Protein AF-A0A959EL19-F1 (afdb_monomer_lite)

pLDDT: mean 90.04, std 15.04, range [44.16, 98.69]

Structure (mmCIF, N/CA/C/O backbone):
data_AF-A0A959EL19-F1
#
_entry.id   AF-A0A959EL19-F1
#
loop_
_atom_site.group_PDB
_atom_site.id
_atom_site.type_symbol
_atom_site.label_atom_id
_atom_site.label_alt_id
_atom_site.label_comp_id
_atom_site.label_asym_id
_atom_site.label_entity_id
_atom_site.label_seq_id
_atom_site.pdbx_PDB_ins_code
_atom_site.Cartn_x
_atom_site.Cartn_y
_atom_site.Cartn_z
_atom_site.occupancy
_atom_site.B_iso_or_equiv
_atom_site.auth_seq_id
_atom_site.auth_comp_id
_atom_site.auth_asym_id
_atom_site.auth_atom_id
_atom_site.pdbx_PDB_model_num
ATOM 1 N N . MET A 1 1 ? 2.057 34.122 -24.592 1.00 44.25 1 MET A N 1
ATOM 2 C CA . MET A 1 1 ? 1.679 33.431 -23.342 1.00 44.25 1 MET A CA 1
ATOM 3 C C . MET A 1 1 ? 0.688 32.362 -23.755 1.00 44.25 1 MET A C 1
ATOM 5 O O . MET A 1 1 ? -0.297 32.759 -24.365 1.00 44.25 1 MET A O 1
ATOM 9 N N . PRO A 1 2 ? 0.963 31.057 -23.598 1.00 44.16 2 PRO A N 1
ATOM 10 C CA . PRO A 1 2 ? -0.005 30.055 -24.021 1.00 44.16 2 PRO A CA 1
ATOM 11 C C . PRO A 1 2 ? -1.238 30.147 -23.115 1.00 44.16 2 PRO A C 1
ATOM 13 O O . PRO A 1 2 ? -1.113 30.367 -21.908 1.00 44.16 2 PRO A O 1
ATOM 16 N N . GLU A 1 3 ? -2.413 30.073 -23.733 1.00 50.72 3 GLU A N 1
ATOM 17 C CA . GLU A 1 3 ? -3.714 30.144 -23.075 1.00 50.72 3 GLU A CA 1
ATOM 18 C C . GLU A 1 3 ? -3.834 29.043 -22.015 1.00 50.72 3 GLU A C 1
ATOM 20 O O . GLU A 1 3 ? -3.438 27.896 -22.237 1.00 50.72 3 GLU A O 1
ATOM 25 N N . LYS A 1 4 ? -4.367 29.401 -20.841 1.00 54.84 4 LYS A N 1
ATOM 26 C CA . LYS A 1 4 ? -4.749 28.425 -19.821 1.00 54.84 4 LYS A CA 1
ATOM 27 C C . LYS A 1 4 ? -5.830 27.535 -20.422 1.00 54.84 4 LYS A C 1
ATOM 29 O O . LYS A 1 4 ? -6.923 28.003 -20.724 1.00 54.84 4 LYS A O 1
ATOM 34 N N . PHE A 1 5 ? -5.514 26.260 -20.592 1.00 62.44 5 PHE A N 1
ATOM 35 C CA . PHE A 1 5 ? -6.502 25.245 -20.907 1.00 62.44 5 PHE A CA 1
ATOM 36 C C . PHE A 1 5 ? -7.375 25.031 -19.662 1.00 62.44 5 PHE A C 1
ATOM 38 O O . PHE A 1 5 ? -7.005 24.287 -18.756 1.00 62.44 5 PHE A O 1
ATOM 45 N N . GLU A 1 6 ? -8.488 25.758 -19.572 1.00 54.78 6 GLU A N 1
ATOM 46 C CA . GLU A 1 6 ? -9.488 25.571 -18.520 1.00 54.78 6 GLU A CA 1
ATOM 47 C C . GLU A 1 6 ? -10.431 24.432 -18.925 1.00 54.78 6 GLU A C 1
ATOM 49 O O . GLU A 1 6 ? -11.175 24.517 -19.903 1.00 54.78 6 GLU A O 1
ATOM 54 N N . LEU A 1 7 ? -10.353 23.325 -18.184 1.00 58.62 7 LEU A N 1
ATOM 55 C CA . LEU A 1 7 ? -11.256 22.189 -18.336 1.00 58.62 7 LEU A CA 1
ATOM 56 C C . LEU A 1 7 ? -12.660 22.564 -17.823 1.00 58.62 7 LEU A C 1
ATOM 58 O O . LEU A 1 7 ? -12.768 23.237 -16.798 1.00 58.62 7 LEU A O 1
ATOM 62 N N . PRO A 1 8 ? -13.745 22.116 -18.483 1.00 58.34 8 PRO A N 1
ATOM 63 C CA . PRO A 1 8 ? -15.106 22.399 -18.035 1.00 58.34 8 PRO A CA 1
ATOM 64 C C . PRO A 1 8 ? -15.380 21.793 -16.650 1.00 58.34 8 PRO A C 1
ATOM 66 O O . PRO A 1 8 ? -14.950 20.680 -16.360 1.00 58.34 8 PRO A O 1
ATOM 69 N N . GLU A 1 9 ? -16.164 22.487 -15.819 1.00 59.38 9 GLU A N 1
ATOM 70 C CA . GLU A 1 9 ? -16.501 22.109 -14.430 1.00 59.38 9 GLU A CA 1
ATOM 71 C C . GLU A 1 9 ? -17.084 20.684 -14.298 1.00 59.38 9 GLU A C 1
ATOM 73 O O . GLU A 1 9 ? -16.893 19.994 -13.296 1.00 59.38 9 GLU A O 1
ATOM 78 N N . SER A 1 10 ? -17.763 20.212 -15.349 1.00 57.53 10 SER A N 1
ATOM 79 C CA . SER A 1 10 ? -18.328 18.862 -15.460 1.00 57.53 10 SER A CA 1
ATOM 80 C C . SER A 1 10 ? -17.276 17.759 -15.614 1.00 57.53 10 SER A C 1
ATOM 82 O O . SER A 1 10 ? -17.611 16.581 -15.544 1.00 57.53 10 SER A O 1
ATOM 84 N N . ALA A 1 11 ? -16.013 18.122 -15.840 1.00 55.28 11 ALA A N 1
ATOM 85 C CA . ALA A 1 11 ? -14.876 17.215 -15.862 1.00 55.28 11 ALA A CA 1
ATOM 86 C C . ALA A 1 11 ? -14.253 17.016 -14.470 1.00 55.28 11 ALA A C 1
ATOM 88 O O . ALA A 1 11 ? -13.161 16.455 -14.393 1.00 55.28 11 ALA A O 1
ATOM 89 N N . LYS A 1 12 ? -14.931 17.411 -13.376 1.00 52.50 12 LYS A N 1
ATOM 90 C CA . LYS A 1 12 ? -14.678 16.837 -12.044 1.00 52.50 12 LYS A CA 1
ATOM 91 C C . LYS A 1 12 ? -14.914 15.330 -12.130 1.00 52.50 12 LYS A C 1
ATOM 93 O O . LYS A 1 12 ? -16.034 14.835 -12.031 1.00 52.50 12 LYS A O 1
ATOM 98 N N . ARG A 1 13 ? -13.833 14.615 -12.438 1.00 59.47 13 ARG A N 1
ATOM 99 C CA . ARG A 1 13 ? -13.795 13.163 -12.618 1.00 59.47 13 ARG A CA 1
ATOM 100 C C . ARG A 1 13 ? -14.271 12.509 -11.324 1.00 59.47 13 ARG A C 1
ATOM 102 O O . ARG A 1 13 ? -14.037 13.053 -10.250 1.00 59.47 13 ARG A O 1
ATOM 109 N N . VAL A 1 14 ? -14.863 11.319 -11.431 1.00 64.94 1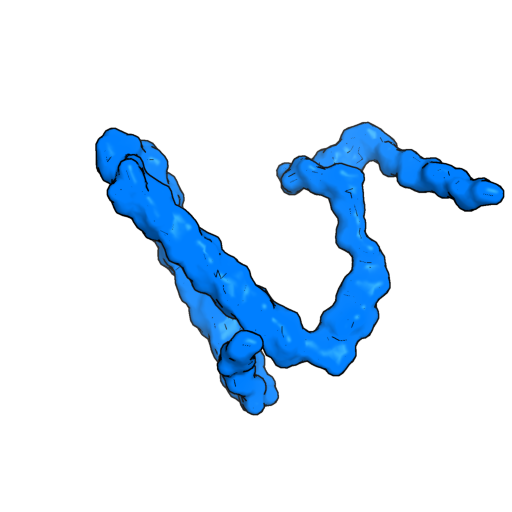4 VAL A N 1
ATOM 110 C CA . VAL A 1 14 ? -15.376 10.465 -10.332 1.00 64.94 14 VAL A CA 1
ATOM 111 C C . VAL A 1 14 ? -14.438 10.380 -9.107 1.00 64.94 14 VAL A C 1
ATOM 113 O O . VAL A 1 14 ? -14.892 10.125 -8.000 1.00 64.94 14 VAL A O 1
ATOM 116 N N . LEU A 1 15 ? -13.142 10.642 -9.301 1.00 77.50 15 LEU A N 1
ATOM 117 C CA . LEU A 1 15 ? -12.061 10.540 -8.321 1.00 77.50 15 LEU A CA 1
ATOM 118 C C . LEU A 1 15 ? -11.654 11.865 -7.636 1.00 77.50 15 LEU A C 1
ATOM 120 O O . LEU A 1 15 ? -10.739 11.856 -6.823 1.00 77.50 15 LEU A O 1
ATOM 124 N N . GLY A 1 16 ? -12.268 13.008 -7.967 1.00 85.44 16 GLY A N 1
ATOM 125 C CA . GLY A 1 16 ? -11.951 14.299 -7.328 1.00 85.44 16 GLY A CA 1
ATOM 126 C C . GLY A 1 16 ? -10.571 14.884 -7.671 1.00 85.44 16 GLY A C 1
ATOM 127 O O . GLY A 1 16 ? -10.025 15.657 -6.891 1.00 85.44 16 GLY A O 1
ATOM 128 N N . LEU A 1 17 ? -9.995 14.513 -8.819 1.00 86.31 17 LEU A N 1
ATOM 129 C CA . LEU A 1 17 ? -8.695 15.017 -9.282 1.00 86.31 17 LEU A CA 1
ATOM 130 C C . LEU A 1 17 ? -8.841 16.365 -10.006 1.00 86.31 17 LEU A C 1
ATOM 132 O O . LEU A 1 17 ? -9.669 16.491 -10.907 1.00 86.31 17 LEU A O 1
ATOM 136 N N . GLU A 1 18 ? -7.989 17.333 -9.658 1.00 88.69 18 GLU A N 1
ATOM 137 C CA . GLU A 1 18 ? -7.972 18.682 -10.255 1.00 88.69 18 GLU A CA 1
ATOM 138 C C . GLU A 1 18 ? -7.385 18.708 -11.675 1.00 88.69 18 GLU A C 1
ATOM 140 O O . GLU A 1 18 ? -7.762 19.536 -12.501 1.00 88.69 18 GLU A O 1
ATOM 145 N N . LEU A 1 19 ? -6.453 17.798 -11.975 1.00 87.25 19 LEU A N 1
ATOM 146 C CA . LEU A 1 19 ? -5.757 17.739 -13.259 1.00 87.25 19 LEU A CA 1
ATOM 147 C C . LEU A 1 19 ? -5.660 16.299 -13.780 1.00 87.25 19 LEU A C 1
ATOM 149 O O . LEU A 1 19 ? -5.593 15.354 -12.9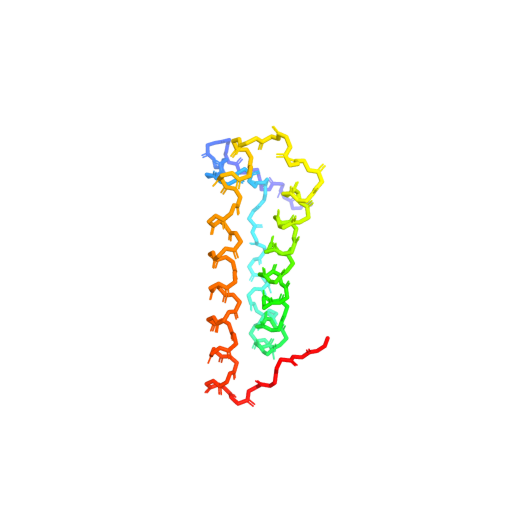89 1.00 87.25 19 LEU A O 1
ATOM 153 N N . PRO A 1 20 ? -5.635 16.109 -15.112 1.00 88.62 20 PRO A N 1
ATOM 154 C CA . PRO A 1 20 ? -5.250 14.833 -15.700 1.00 88.62 20 PRO A CA 1
ATOM 155 C C . PRO A 1 20 ? -3.769 14.525 -15.447 1.00 88.62 20 PRO A C 1
ATOM 157 O O . PRO A 1 20 ? -2.952 15.438 -15.334 1.00 88.62 20 PRO A O 1
ATOM 160 N N . THR A 1 21 ? -3.415 13.238 -15.460 1.00 89.12 21 THR A N 1
ATOM 161 C CA . THR A 1 21 ? -2.017 12.805 -15.594 1.00 89.12 21 THR A CA 1
ATOM 162 C C . THR A 1 21 ? -1.425 13.384 -16.881 1.00 89.12 21 THR A C 1
ATOM 164 O O . THR A 1 21 ? -2.053 13.300 -17.940 1.00 89.12 21 THR A O 1
ATOM 167 N N . ASP A 1 22 ? -0.235 13.982 -16.791 1.00 93.38 22 ASP A N 1
ATOM 168 C CA . ASP A 1 22 ? 0.500 14.488 -17.956 1.00 93.38 22 ASP A CA 1
ATOM 169 C C . ASP A 1 22 ? 0.788 13.317 -18.913 1.00 93.38 22 ASP A C 1
ATOM 171 O O . ASP A 1 22 ? 1.362 12.324 -18.463 1.00 93.38 22 ASP A O 1
ATOM 175 N N . PRO A 1 23 ? 0.422 13.395 -20.207 1.00 91.56 23 PRO A N 1
ATOM 176 C CA . PRO A 1 23 ? 0.688 12.324 -21.163 1.00 91.56 23 PRO A CA 1
ATOM 177 C C . PRO A 1 23 ? 2.155 11.896 -21.199 1.00 91.56 23 PRO A C 1
ATOM 179 O O . PRO A 1 23 ? 2.423 10.713 -21.335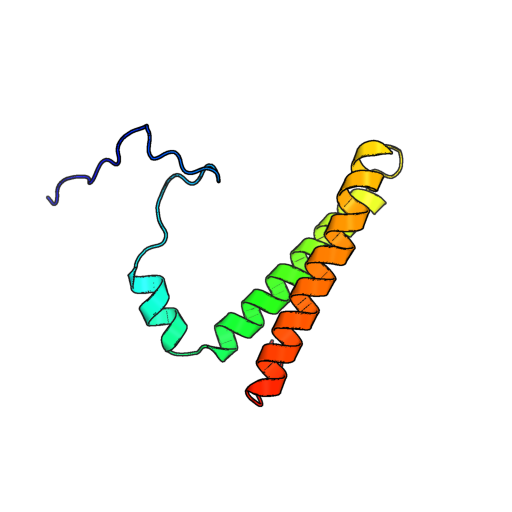 1.00 91.56 23 PRO A O 1
ATOM 182 N N . ARG A 1 24 ? 3.102 12.816 -20.971 1.00 94.06 24 ARG A N 1
ATOM 183 C CA . ARG A 1 24 ? 4.541 12.503 -20.937 1.00 94.06 24 ARG A CA 1
ATOM 184 C C . ARG A 1 24 ? 4.923 11.532 -19.822 1.00 94.06 24 ARG A C 1
ATOM 186 O O . ARG A 1 24 ? 5.997 10.945 -19.870 1.00 94.06 24 ARG A O 1
ATOM 193 N N . TRP A 1 25 ? 4.079 11.377 -18.801 1.00 94.06 25 TRP A N 1
ATOM 194 C CA . TRP A 1 25 ? 4.298 10.390 -17.751 1.00 94.06 25 TRP A CA 1
ATOM 195 C C . TRP A 1 25 ? 4.357 8.976 -18.335 1.00 94.06 25 TRP A C 1
ATOM 197 O O . TRP A 1 25 ? 5.231 8.215 -17.933 1.00 94.06 25 TRP A O 1
ATOM 207 N N . VAL A 1 26 ? 3.515 8.650 -19.329 1.00 92.94 26 VAL A N 1
ATOM 208 C CA . VAL A 1 26 ? 3.544 7.320 -19.960 1.00 92.94 26 VAL A CA 1
ATOM 209 C C . VAL A 1 26 ? 4.867 7.083 -20.685 1.00 92.94 26 VAL A C 1
ATOM 211 O O . VAL A 1 26 ? 5.504 6.059 -20.456 1.00 92.94 26 VAL A O 1
ATOM 214 N N . ASP A 1 27 ? 5.341 8.079 -21.440 1.00 92.94 27 ASP A N 1
ATOM 215 C CA . ASP A 1 27 ? 6.607 7.999 -22.175 1.00 92.94 27 ASP A CA 1
ATOM 216 C C . ASP A 1 27 ? 7.786 7.733 -21.223 1.00 92.94 27 ASP A C 1
ATOM 218 O O . ASP A 1 27 ? 8.686 6.961 -21.540 1.00 92.94 27 ASP A O 1
ATOM 222 N N . LEU A 1 28 ? 7.769 8.346 -20.032 1.00 90.44 28 LEU A N 1
ATOM 223 C CA . LEU A 1 28 ? 8.780 8.117 -18.997 1.00 90.44 28 LEU A CA 1
ATOM 224 C C . LEU A 1 28 ? 8.657 6.722 -18.375 1.00 90.44 28 LEU A C 1
ATOM 226 O O . LEU A 1 28 ? 9.671 6.065 -18.161 1.00 90.44 28 LEU A O 1
ATOM 230 N N . THR A 1 29 ? 7.437 6.248 -18.109 1.00 90.88 29 THR A N 1
ATOM 231 C CA . THR A 1 29 ? 7.225 4.909 -17.533 1.00 90.88 29 THR A CA 1
ATOM 232 C C . THR A 1 29 ? 7.644 3.776 -18.459 1.00 90.88 29 THR A C 1
ATOM 234 O O . THR A 1 29 ? 8.070 2.724 -17.990 1.00 90.88 29 THR A O 1
ATOM 237 N N . GLU A 1 30 ? 7.564 3.986 -19.773 1.00 90.88 30 GLU A N 1
ATOM 238 C CA . GLU A 1 30 ? 7.995 3.002 -20.767 1.00 90.88 30 GLU A CA 1
ATOM 239 C C . GLU A 1 30 ? 9.521 2.820 -20.799 1.00 90.88 30 GLU A C 1
ATOM 241 O O . GLU A 1 30 ? 9.998 1.785 -21.268 1.00 90.88 30 GLU A O 1
ATOM 246 N N . MET A 1 31 ? 10.295 3.784 -20.283 1.00 92.75 31 MET A N 1
ATOM 247 C CA . MET A 1 31 ? 11.760 3.709 -20.264 1.00 92.75 31 MET A CA 1
ATOM 248 C C . MET A 1 31 ? 12.289 2.661 -19.278 1.00 92.75 31 MET A C 1
ATOM 250 O O . MET A 1 31 ? 13.301 2.022 -19.567 1.00 92.75 31 MET A O 1
ATOM 254 N N . ASP A 1 32 ? 11.617 2.481 -18.138 1.00 92.88 32 ASP A N 1
ATOM 255 C CA . ASP A 1 32 ? 11.945 1.457 -17.143 1.00 92.88 32 ASP A CA 1
ATOM 256 C C . ASP A 1 32 ? 10.677 0.956 -16.439 1.00 92.88 32 ASP A C 1
ATOM 258 O O . ASP A 1 32 ? 10.252 1.438 -15.386 1.00 92.88 32 ASP A O 1
ATOM 262 N N . LEU A 1 33 ? 10.066 -0.070 -17.030 1.00 93.00 33 LEU A N 1
ATOM 263 C CA . LEU A 1 33 ? 8.882 -0.701 -16.456 1.00 93.00 33 LEU A CA 1
ATOM 264 C C . LEU A 1 33 ? 9.183 -1.411 -15.121 1.00 93.00 33 LEU A C 1
ATOM 266 O O . LEU A 1 33 ? 8.274 -1.599 -14.313 1.00 93.00 33 LEU A O 1
ATOM 270 N N . GLY A 1 34 ? 10.433 -1.819 -14.879 1.00 95.38 34 GLY A N 1
ATOM 271 C CA . GLY A 1 34 ? 10.827 -2.493 -13.643 1.00 95.38 34 GLY A CA 1
ATOM 272 C C . GLY A 1 34 ? 10.789 -1.561 -12.437 1.00 95.38 34 GLY A C 1
ATOM 273 O O . GLY A 1 34 ? 10.294 -1.955 -11.376 1.00 95.38 34 GLY A O 1
ATOM 274 N N . GLU A 1 35 ? 11.233 -0.315 -12.611 1.00 95.19 35 GLU A N 1
ATOM 275 C CA . GLU A 1 35 ? 11.118 0.732 -11.591 1.00 95.19 35 GLU A CA 1
ATOM 276 C C . GLU A 1 35 ? 9.645 1.016 -11.260 1.00 95.19 35 GLU A C 1
ATOM 278 O O . GLU A 1 35 ? 9.260 1.024 -10.091 1.00 95.19 35 GLU A O 1
ATOM 283 N N . ILE A 1 36 ? 8.793 1.136 -12.282 1.00 96.44 36 ILE A N 1
ATOM 284 C CA . ILE A 1 36 ? 7.358 1.402 -12.103 1.00 96.44 36 ILE A CA 1
ATOM 285 C C . ILE A 1 36 ? 6.646 0.251 -11.393 1.00 96.44 36 ILE A C 1
ATOM 287 O O . ILE A 1 36 ? 5.855 0.488 -10.481 1.00 96.44 36 ILE A O 1
ATOM 291 N N . LEU A 1 37 ? 6.927 -1.000 -11.766 1.00 97.31 37 LEU A N 1
ATOM 292 C CA . LEU A 1 37 ? 6.359 -2.163 -11.080 1.00 97.31 37 LEU A CA 1
ATOM 293 C C . LEU A 1 37 ? 6.854 -2.266 -9.631 1.00 97.31 37 LEU A C 1
ATOM 295 O O . LEU A 1 37 ? 6.082 -2.635 -8.748 1.00 97.31 37 LEU A O 1
ATOM 299 N N . THR A 1 38 ? 8.113 -1.910 -9.369 1.00 97.56 38 THR A N 1
ATOM 300 C CA . THR A 1 38 ? 8.662 -1.866 -8.007 1.00 97.56 38 THR A CA 1
ATOM 301 C C . THR A 1 38 ? 7.959 -0.803 -7.161 1.00 97.56 38 THR A C 1
ATOM 303 O O . THR A 1 38 ? 7.478 -1.117 -6.070 1.00 97.56 38 THR A O 1
ATOM 306 N N . ASP A 1 39 ? 7.847 0.435 -7.652 1.00 97.50 39 ASP A N 1
ATOM 307 C CA . ASP A 1 39 ? 7.155 1.510 -6.930 1.00 97.50 39 ASP A CA 1
ATOM 308 C C . ASP A 1 39 ? 5.673 1.179 -6.708 1.00 97.50 39 ASP A C 1
ATOM 310 O O . ASP A 1 39 ? 5.161 1.353 -5.600 1.00 97.50 39 ASP A O 1
ATOM 314 N N . HIS A 1 40 ? 5.005 0.604 -7.713 1.00 97.88 40 HIS A N 1
ATOM 315 C CA . HIS A 1 40 ? 3.624 0.144 -7.597 1.00 97.88 40 HIS A CA 1
ATOM 316 C C . HIS A 1 40 ? 3.489 -0.924 -6.506 1.00 97.88 40 HIS A C 1
ATOM 318 O O . HIS A 1 40 ? 2.648 -0.782 -5.621 1.00 97.88 40 HIS A O 1
ATOM 324 N N . ALA A 1 41 ? 4.345 -1.953 -6.492 1.00 98.50 41 ALA A N 1
ATOM 325 C CA . ALA A 1 41 ? 4.328 -2.974 -5.443 1.00 98.50 41 ALA A CA 1
ATOM 326 C C . ALA A 1 41 ? 4.442 -2.335 -4.046 1.00 98.50 41 ALA A C 1
ATOM 328 O O . ALA A 1 41 ? 3.676 -2.652 -3.133 1.00 98.50 41 ALA A O 1
ATOM 329 N N . TYR A 1 42 ? 5.348 -1.371 -3.877 1.00 98.44 42 TYR A N 1
ATOM 330 C CA . TYR A 1 42 ? 5.465 -0.658 -2.611 1.00 98.44 42 TYR A CA 1
ATOM 331 C C . TYR A 1 42 ? 4.265 0.237 -2.302 1.00 98.44 42 TYR A C 1
ATOM 333 O O . TYR A 1 42 ? 3.929 0.387 -1.126 1.00 98.44 42 TYR A O 1
ATOM 341 N N . CYS A 1 43 ? 3.607 0.833 -3.296 1.00 98.50 43 CYS A N 1
ATOM 342 C CA . CYS A 1 43 ? 2.364 1.575 -3.096 1.00 98.50 43 CYS A CA 1
ATOM 343 C C . CYS A 1 43 ? 1.270 0.683 -2.500 1.00 98.50 43 CYS A C 1
ATOM 345 O O . CYS A 1 43 ? 0.719 1.046 -1.459 1.00 98.50 43 CYS A O 1
ATOM 347 N N . GLU A 1 44 ? 1.064 -0.515 -3.049 1.00 98.62 44 GLU A N 1
ATOM 348 C CA . GLU A 1 44 ? 0.079 -1.474 -2.526 1.00 98.62 44 GLU A CA 1
ATOM 349 C C . GLU A 1 44 ? 0.430 -1.946 -1.110 1.00 98.62 44 GLU A C 1
ATOM 351 O O . GLU A 1 44 ? -0.402 -1.951 -0.197 1.00 98.62 44 GLU A O 1
ATOM 356 N N . GLN A 1 45 ? 1.709 -2.256 -0.868 1.00 98.44 45 GLN A N 1
ATOM 357 C CA . GLN A 1 45 ? 2.180 -2.622 0.466 1.00 98.44 45 GLN A CA 1
ATOM 358 C C . GLN A 1 45 ? 1.957 -1.488 1.483 1.00 98.44 45 GLN A C 1
ATOM 360 O O . GLN A 1 45 ? 1.537 -1.741 2.617 1.00 98.44 45 GLN A O 1
ATOM 365 N N . LYS A 1 46 ? 2.237 -0.236 1.097 1.00 98.62 46 LYS A N 1
ATOM 366 C CA . LYS A 1 46 ? 2.023 0.949 1.941 1.00 98.62 46 LYS A CA 1
ATOM 367 C C . LYS A 1 46 ? 0.535 1.182 2.204 1.00 98.62 46 LYS A C 1
ATOM 369 O O . LYS A 1 46 ? 0.196 1.518 3.337 1.00 98.62 46 LYS A O 1
ATOM 374 N N . ALA A 1 47 ? -0.341 0.972 1.221 1.00 98.50 47 ALA A N 1
ATOM 375 C CA . ALA A 1 47 ? -1.789 1.091 1.387 1.00 98.50 47 ALA A CA 1
ATOM 376 C C . ALA A 1 47 ? -2.326 0.070 2.407 1.00 98.50 47 ALA A C 1
ATOM 378 O O . ALA A 1 47 ? -2.998 0.451 3.374 1.00 98.50 47 ALA A O 1
ATOM 379 N N . ALA A 1 48 ? -1.927 -1.202 2.283 1.00 98.62 48 ALA A N 1
ATOM 380 C CA . ALA A 1 48 ? -2.261 -2.247 3.252 1.00 98.62 48 ALA A CA 1
ATOM 381 C C . ALA A 1 48 ? -1.744 -1.906 4.663 1.00 98.62 48 ALA A C 1
ATOM 383 O O . ALA A 1 48 ? -2.494 -1.944 5.644 1.00 98.62 48 ALA A O 1
ATOM 384 N N . ALA A 1 49 ? -0.469 -1.515 4.774 1.00 98.56 49 ALA A N 1
ATOM 385 C CA . ALA A 1 49 ? 0.154 -1.152 6.046 1.00 98.56 49 ALA A CA 1
ATOM 386 C C . ALA A 1 49 ? -0.519 0.067 6.698 1.00 98.56 49 ALA A C 1
ATOM 388 O O . ALA A 1 49 ? -0.710 0.097 7.917 1.00 98.56 49 ALA A O 1
ATOM 389 N N . PHE A 1 50 ? -0.921 1.056 5.899 1.00 98.62 50 PHE A N 1
ATOM 390 C CA . PHE A 1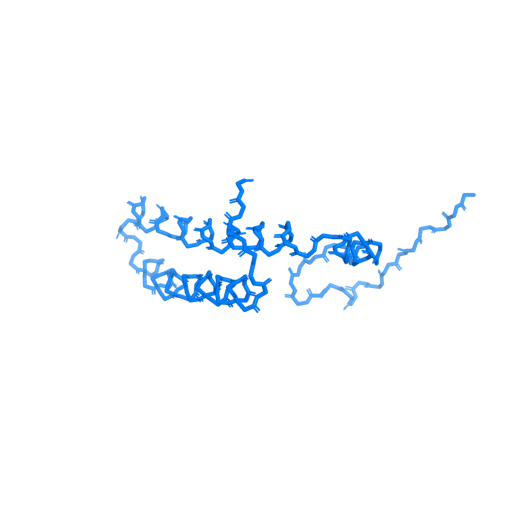 50 ? -1.649 2.223 6.378 1.00 98.62 50 PHE A CA 1
ATOM 391 C C . PHE A 1 50 ? -3.016 1.833 6.949 1.00 9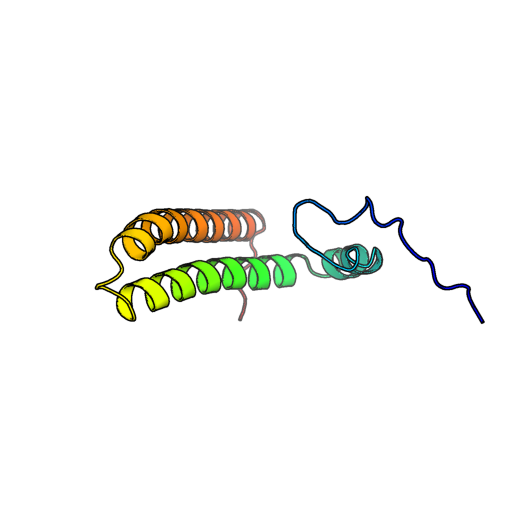8.62 50 PHE A C 1
ATOM 393 O O . PHE A 1 50 ? -3.323 2.210 8.083 1.00 98.62 50 PHE A O 1
ATOM 400 N N . CYS A 1 51 ? -3.789 1.004 6.244 1.00 98.62 51 CYS A N 1
ATOM 401 C CA . CYS A 1 51 ? -5.069 0.495 6.742 1.00 98.62 51 CYS A CA 1
ATOM 402 C C . CYS A 1 51 ? -4.902 -0.283 8.058 1.00 98.62 51 CYS A C 1
ATOM 404 O O . CYS A 1 51 ? -5.624 -0.035 9.026 1.00 98.62 51 CYS A O 1
ATOM 406 N N . MET A 1 52 ? -3.889 -1.152 8.148 1.00 98.62 52 MET A N 1
ATOM 407 C CA . MET A 1 52 ? -3.551 -1.851 9.394 1.00 98.62 52 MET A CA 1
ATOM 408 C C . MET A 1 52 ? -3.199 -0.883 10.530 1.00 98.62 52 MET A C 1
ATOM 410 O O . MET A 1 52 ? -3.597 -1.108 11.674 1.00 98.62 52 MET A O 1
ATOM 414 N N . SER A 1 53 ? -2.476 0.200 10.233 1.00 98.69 53 SER A N 1
ATOM 415 C CA . SER A 1 53 ? -2.117 1.210 11.234 1.00 98.69 53 SER A CA 1
ATOM 416 C C . SER A 1 53 ? -3.347 1.936 11.793 1.00 98.69 53 SER A C 1
ATOM 418 O O . SER A 1 53 ? -3.418 2.179 12.998 1.00 98.69 53 SER A O 1
ATOM 420 N N . LEU A 1 54 ? -4.350 2.221 10.952 1.00 98.69 54 LEU A N 1
ATOM 421 C CA . LEU A 1 54 ? -5.609 2.834 11.377 1.00 98.69 54 LEU A CA 1
ATOM 422 C C . LEU A 1 54 ? -6.418 1.891 12.271 1.00 98.69 54 LEU A C 1
ATOM 424 O O . LEU A 1 54 ? -6.902 2.323 13.317 1.00 98.69 54 LEU A O 1
ATOM 428 N N . ILE A 1 55 ? -6.500 0.606 11.911 1.00 98.56 55 ILE A N 1
ATOM 429 C CA . ILE A 1 55 ? -7.159 -0.428 12.725 1.00 98.56 55 ILE A CA 1
ATOM 430 C C . ILE A 1 55 ? -6.518 -0.516 14.117 1.00 98.56 55 ILE A C 1
ATOM 432 O O . ILE A 1 55 ? -7.220 -0.520 15.126 1.00 98.56 55 ILE A O 1
ATOM 436 N N . GLN A 1 56 ? -5.184 -0.550 14.183 1.00 98.50 56 GLN A N 1
ATOM 437 C CA . GLN A 1 56 ? -4.451 -0.625 15.452 1.00 98.50 56 GLN A CA 1
ATOM 438 C C . GLN A 1 56 ? -4.606 0.646 16.294 1.00 98.50 56 GLN A C 1
ATOM 440 O O . GLN A 1 56 ? -4.676 0.568 17.520 1.00 98.50 56 GLN A O 1
ATOM 445 N N . ARG A 1 57 ? -4.649 1.817 15.650 1.00 98.62 57 ARG A N 1
ATOM 446 C CA . ARG A 1 57 ? -4.755 3.113 16.329 1.00 98.62 57 ARG A CA 1
ATOM 447 C C . ARG A 1 57 ? -6.162 3.404 16.851 1.00 98.62 57 ARG A C 1
ATOM 449 O O . ARG A 1 57 ? -6.290 4.098 17.857 1.00 98.62 57 ARG A O 1
ATOM 456 N N . TYR A 1 58 ? -7.192 2.890 16.182 1.00 98.44 58 TYR A N 1
ATOM 457 C CA . TYR A 1 58 ? -8.598 3.171 16.481 1.00 98.44 58 TYR A CA 1
ATOM 458 C C . TYR A 1 58 ? -9.432 1.889 16.651 1.00 98.44 58 TYR A C 1
ATOM 460 O O . TYR A 1 58 ? -10.437 1.707 15.959 1.00 98.44 58 TYR A O 1
ATOM 468 N N . PRO A 1 59 ? -9.056 0.987 17.577 1.00 98.12 59 PRO A N 1
ATOM 469 C CA . PRO A 1 59 ? -9.714 -0.310 17.719 1.00 98.12 59 PRO A CA 1
ATOM 470 C C . PRO A 1 59 ? -11.157 -0.207 18.240 1.00 98.12 59 PRO A C 1
ATOM 472 O O . PRO A 1 59 ? -11.952 -1.121 18.045 1.00 98.12 59 PRO A O 1
ATOM 475 N N . ASP A 1 60 ? -11.517 0.902 18.893 1.00 98.50 60 ASP A N 1
ATOM 476 C CA . ASP A 1 60 ? -12.871 1.184 19.378 1.00 98.50 60 ASP A CA 1
ATOM 477 C C . ASP A 1 60 ? -13.834 1.608 18.254 1.00 98.50 60 ASP A C 1
ATOM 479 O O . ASP A 1 60 ? -15.055 1.570 18.426 1.00 98.50 60 ASP A O 1
ATOM 483 N N . LYS A 1 61 ? -13.313 1.993 17.082 1.00 98.56 61 LYS A N 1
ATOM 484 C CA . LYS A 1 61 ? -14.109 2.382 15.911 1.00 98.56 61 LYS A CA 1
ATOM 485 C C . LYS A 1 61 ? -14.489 1.145 15.100 1.00 98.56 61 LYS A C 1
ATOM 487 O O . LYS A 1 61 ? -13.942 0.893 14.033 1.00 98.56 61 LYS A O 1
ATOM 492 N N . VAL A 1 62 ? -15.447 0.370 15.611 1.00 98.31 62 VAL A N 1
ATOM 493 C CA . VAL A 1 62 ? -15.854 -0.934 15.044 1.00 98.31 62 VAL A CA 1
ATOM 494 C C . VAL A 1 62 ? -16.185 -0.869 13.550 1.00 98.31 62 VAL A C 1
ATOM 496 O O . VAL A 1 62 ? -15.794 -1.767 12.812 1.00 98.31 62 VAL A O 1
ATOM 499 N N . GLU A 1 63 ? -16.884 0.174 13.100 1.00 98.38 63 GLU A N 1
ATOM 500 C CA . GLU A 1 63 ? -17.211 0.369 11.681 1.00 98.38 63 GLU A CA 1
ATOM 501 C C . GLU A 1 63 ? -15.944 0.545 10.835 1.00 98.38 63 GLU A C 1
ATOM 503 O O . GLU A 1 63 ? -15.728 -0.219 9.903 1.00 98.38 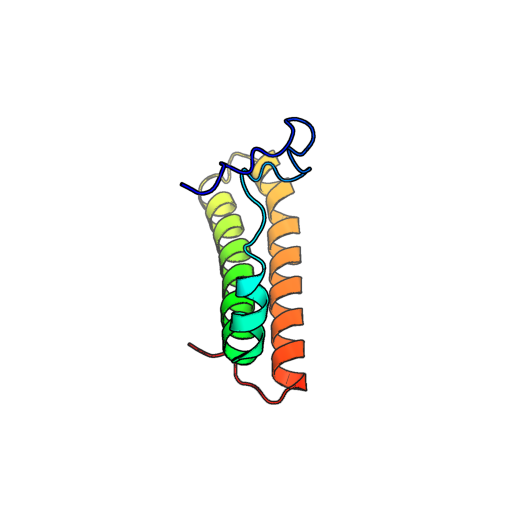63 GLU A O 1
ATOM 508 N N . LEU A 1 64 ? -15.035 1.441 11.239 1.00 98.44 64 LEU A N 1
ATOM 509 C CA . LEU A 1 64 ? -13.737 1.628 10.582 1.00 98.44 64 LEU A CA 1
ATOM 510 C C . LEU A 1 64 ? -12.959 0.309 10.483 1.00 98.44 64 LEU A C 1
ATOM 512 O O . LEU A 1 64 ? -12.420 -0.015 9.431 1.00 98.44 64 LEU A O 1
ATOM 516 N N . VAL A 1 65 ? -12.908 -0.463 11.572 1.00 98.50 65 VAL A N 1
ATOM 517 C CA . VAL A 1 65 ? -12.198 -1.748 11.589 1.00 98.50 65 VAL A CA 1
ATOM 518 C C . VAL A 1 65 ? -12.820 -2.740 10.604 1.00 98.50 65 VAL A C 1
ATOM 520 O O . VAL A 1 65 ? -12.089 -3.423 9.888 1.00 98.50 65 VAL A O 1
ATOM 523 N N . ARG A 1 66 ? -14.155 -2.818 10.552 1.00 98.44 66 ARG A N 1
ATOM 524 C CA . ARG A 1 66 ? -14.876 -3.723 9.647 1.00 98.44 66 ARG A CA 1
ATOM 525 C C . ARG A 1 66 ? -14.704 -3.350 8.180 1.00 98.44 66 ARG A C 1
ATOM 527 O O . ARG A 1 66 ? -14.567 -4.260 7.374 1.00 98.44 66 ARG A O 1
ATOM 534 N N . GLU A 1 67 ? -14.667 -2.060 7.865 1.00 98.50 67 GLU A N 1
ATOM 535 C CA . GLU A 1 67 ? -14.505 -1.579 6.489 1.00 98.50 67 GLU A CA 1
ATOM 536 C C . GLU A 1 67 ? -13.044 -1.632 6.014 1.00 98.50 67 GLU A C 1
ATOM 538 O O . GLU A 1 67 ? -12.781 -1.963 4.862 1.00 98.50 67 GLU A O 1
ATOM 543 N N . LEU A 1 68 ? -12.061 -1.381 6.887 1.00 98.50 68 LEU A N 1
ATOM 544 C CA . LEU A 1 68 ? -10.644 -1.420 6.498 1.00 98.50 68 LEU A CA 1
ATOM 545 C C . LEU A 1 68 ? -10.064 -2.838 6.421 1.00 98.50 68 LEU A C 1
ATOM 547 O O . LEU A 1 68 ? -9.138 -3.074 5.649 1.00 98.50 68 LEU A O 1
ATOM 551 N N . ALA A 1 69 ? -10.568 -3.793 7.208 1.00 98.19 69 ALA A N 1
ATOM 552 C CA . ALA A 1 69 ? -10.092 -5.179 7.176 1.00 98.19 69 ALA A CA 1
ATOM 553 C C . ALA A 1 69 ? -10.135 -5.837 5.774 1.00 98.19 69 ALA A C 1
ATOM 555 O O . ALA A 1 69 ? -9.130 -6.445 5.385 1.00 98.19 69 ALA A O 1
ATOM 556 N N . PRO A 1 70 ? -11.232 -5.739 4.990 1.00 98.50 70 PRO A N 1
ATOM 557 C CA . PRO A 1 70 ? -11.247 -6.259 3.625 1.00 98.50 70 PRO A CA 1
ATOM 558 C C . PRO A 1 70 ? -10.288 -5.498 2.704 1.00 98.50 70 PRO A C 1
ATOM 560 O O . PRO A 1 70 ? -9.603 -6.149 1.922 1.00 98.50 70 PRO A O 1
ATOM 563 N N . ILE A 1 71 ? -10.141 -4.176 2.863 1.00 98.50 71 ILE A N 1
ATOM 564 C CA . ILE A 1 71 ? -9.204 -3.364 2.065 1.00 98.50 71 ILE A CA 1
ATOM 565 C C . ILE A 1 71 ? -7.760 -3.834 2.279 1.00 98.50 71 ILE A C 1
ATOM 567 O O . ILE A 1 71 ? -7.036 -4.046 1.317 1.00 98.50 71 ILE A O 1
ATOM 571 N N . VAL A 1 72 ? -7.343 -4.121 3.521 1.00 98.69 72 VAL A N 1
ATOM 572 C CA . VAL A 1 72 ? -6.010 -4.710 3.788 1.00 98.69 72 VAL A CA 1
ATOM 573 C C . VAL A 1 72 ? -5.786 -5.986 2.969 1.00 98.69 72 VAL A C 1
ATOM 575 O O . VAL A 1 72 ? -4.692 -6.215 2.456 1.00 98.69 72 VAL A O 1
ATOM 578 N N . THR A 1 73 ? -6.817 -6.827 2.861 1.00 98.38 73 THR A N 1
ATOM 579 C CA . THR A 1 73 ? -6.743 -8.088 2.112 1.00 98.38 73 THR A CA 1
ATOM 580 C C . THR A 1 73 ? -6.689 -7.841 0.605 1.00 98.38 73 THR A C 1
ATOM 582 O O . THR A 1 73 ? -5.936 -8.525 -0.089 1.00 98.38 73 THR A O 1
ATOM 585 N N . GLU A 1 74 ? -7.459 -6.873 0.111 1.00 98.62 74 GLU A N 1
ATOM 586 C CA . GLU A 1 74 ? -7.484 -6.449 -1.290 1.00 98.62 74 GLU A CA 1
ATOM 587 C C . GLU A 1 74 ? -6.123 -5.904 -1.738 1.00 98.62 74 GLU A C 1
ATOM 589 O O . GLU A 1 74 ? -5.534 -6.463 -2.663 1.00 98.62 74 GLU A O 1
ATOM 594 N N . GLU A 1 75 ? -5.550 -4.940 -1.011 1.00 98.62 75 GLU A N 1
ATOM 595 C CA . GLU A 1 75 ? -4.256 -4.342 -1.375 1.00 98.62 75 GLU A CA 1
ATOM 596 C C . GLU A 1 75 ? -3.102 -5.340 -1.243 1.00 98.62 75 GLU A C 1
ATOM 598 O O . GLU A 1 75 ? -2.172 -5.359 -2.049 1.00 98.62 75 GLU A O 1
ATOM 603 N N . TRP A 1 76 ? -3.169 -6.265 -0.279 1.00 98.56 76 TRP A N 1
ATOM 604 C CA . TRP A 1 76 ? -2.210 -7.370 -0.237 1.00 98.56 76 TRP A CA 1
ATOM 605 C C . TRP A 1 76 ? -2.373 -8.326 -1.429 1.00 98.56 76 TRP A C 1
ATOM 607 O O . TRP A 1 76 ? -1.401 -8.911 -1.917 1.00 98.56 76 TRP A O 1
ATOM 617 N N . GLY A 1 77 ? -3.603 -8.488 -1.916 1.00 98.69 77 GLY A N 1
ATOM 618 C CA . GLY A 1 77 ? -3.905 -9.157 -3.173 1.00 98.69 77 GLY A CA 1
ATOM 619 C C . GLY A 1 77 ? -3.253 -8.454 -4.363 1.00 98.69 77 GLY A C 1
ATOM 620 O O . GLY A 1 77 ? -2.568 -9.124 -5.138 1.00 98.69 77 GLY A O 1
ATOM 621 N N . HIS A 1 78 ? -3.401 -7.132 -4.478 1.00 98.69 78 HIS A N 1
ATOM 622 C CA . HIS A 1 78 ? -2.767 -6.317 -5.519 1.00 98.69 78 HIS A CA 1
ATOM 623 C C . HIS A 1 78 ? -1.240 -6.406 -5.462 1.00 98.69 78 HIS A C 1
ATOM 625 O O . HIS A 1 78 ? -0.613 -6.744 -6.464 1.00 98.69 78 HIS A O 1
ATOM 631 N N . PHE A 1 79 ? -0.639 -6.269 -4.278 1.00 98.69 79 PHE A N 1
ATOM 632 C CA . PHE A 1 79 ? 0.800 -6.457 -4.081 1.00 98.69 79 PHE A CA 1
ATOM 633 C C . PHE A 1 79 ? 1.293 -7.794 -4.655 1.00 98.69 79 PHE A C 1
ATOM 635 O O . PHE A 1 79 ? 2.248 -7.840 -5.431 1.00 98.69 79 PHE A O 1
ATOM 642 N N . ARG A 1 80 ? 0.604 -8.898 -4.341 1.00 98.62 80 ARG A N 1
ATOM 643 C CA . ARG A 1 80 ? 0.951 -10.229 -4.865 1.00 98.62 80 ARG A CA 1
ATOM 644 C C . ARG A 1 80 ? 0.789 -10.342 -6.380 1.00 98.62 80 ARG A C 1
ATOM 646 O O . ARG A 1 80 ? 1.544 -11.087 -7.001 1.00 98.62 80 ARG A O 1
ATOM 653 N N . GLN A 1 81 ? -0.185 -9.651 -6.969 1.00 98.69 81 GLN A N 1
ATOM 654 C CA . GLN A 1 81 ? -0.345 -9.614 -8.424 1.00 98.69 81 GLN A CA 1
ATOM 655 C C . GLN A 1 81 ? 0.838 -8.902 -9.080 1.00 98.69 81 GLN A C 1
ATOM 657 O O . GLN A 1 81 ? 1.385 -9.420 -10.049 1.00 98.69 81 GLN A O 1
ATOM 662 N N . VAL A 1 82 ? 1.294 -7.783 -8.515 1.00 98.50 82 VAL A N 1
ATOM 663 C CA . VAL A 1 82 ? 2.464 -7.055 -9.026 1.00 98.50 82 VAL A CA 1
ATOM 664 C C . VAL A 1 82 ? 3.733 -7.899 -8.907 1.00 98.50 82 VAL A C 1
ATOM 666 O O . VAL A 1 82 ? 4.497 -7.976 -9.866 1.00 98.50 82 VAL A O 1
ATOM 669 N N . LEU A 1 83 ? 3.926 -8.611 -7.789 1.00 98.44 83 LEU A N 1
ATOM 670 C CA . LEU A 1 83 ? 5.027 -9.575 -7.654 1.00 98.44 83 LEU A CA 1
ATOM 671 C C . LEU A 1 83 ? 4.983 -10.653 -8.743 1.00 98.44 83 LEU A C 1
ATOM 673 O O . LEU A 1 83 ? 6.003 -10.946 -9.356 1.00 98.44 83 LEU A O 1
ATOM 677 N N . ALA A 1 84 ? 3.801 -11.195 -9.045 1.00 98.56 84 ALA A N 1
ATOM 678 C CA . ALA A 1 84 ? 3.658 -12.164 -10.126 1.00 98.56 84 ALA A CA 1
ATOM 679 C C . ALA A 1 84 ? 3.976 -11.554 -11.505 1.00 98.56 84 ALA A C 1
ATOM 681 O O . ALA A 1 84 ? 4.502 -12.247 -12.373 1.00 98.56 84 ALA A O 1
ATOM 682 N N . GLU A 1 85 ? 3.671 -10.273 -11.734 1.00 98.25 85 GLU A N 1
ATOM 683 C CA . GLU A 1 85 ? 4.046 -9.569 -12.966 1.00 98.25 85 GLU A CA 1
ATOM 684 C C . GLU A 1 85 ? 5.556 -9.301 -13.068 1.00 98.25 85 GLU A C 1
ATOM 686 O O . GLU A 1 85 ? 6.100 -9.395 -14.174 1.00 98.25 85 GLU A O 1
ATOM 691 N N . LEU A 1 86 ? 6.230 -9.017 -11.948 1.00 98.00 86 LEU A N 1
ATOM 692 C CA . LEU A 1 86 ? 7.692 -8.921 -11.858 1.00 98.00 86 LEU A CA 1
ATOM 693 C C . LEU A 1 86 ? 8.350 -10.276 -12.162 1.00 98.00 86 LEU A C 1
ATOM 695 O O . LEU A 1 86 ? 9.194 -10.357 -13.055 1.00 98.00 86 LEU A O 1
ATOM 699 N N . ASP A 1 87 ? 7.884 -11.352 -11.517 1.00 98.12 87 ASP A N 1
ATOM 700 C CA . ASP A 1 87 ? 8.393 -12.715 -11.715 1.00 98.12 87 ASP A CA 1
ATOM 701 C C . ASP A 1 87 ? 8.256 -13.168 -13.178 1.00 98.12 87 ASP A C 1
ATOM 703 O O . ASP A 1 87 ? 9.199 -13.703 -13.761 1.00 98.12 87 ASP A O 1
ATOM 707 N N . LYS A 1 88 ? 7.103 -12.906 -13.816 1.00 98.19 88 LYS A N 1
ATOM 708 C CA . LYS A 1 88 ? 6.867 -13.211 -15.244 1.00 98.19 88 LYS A CA 1
ATOM 709 C C . LYS A 1 88 ? 7.856 -12.524 -16.187 1.00 98.19 88 LYS A C 1
ATOM 711 O O . LYS A 1 88 ? 8.038 -12.995 -17.307 1.00 98.19 88 LYS A O 1
ATOM 716 N N . ARG A 1 89 ? 8.426 -11.393 -15.769 1.00 96.88 89 ARG A N 1
ATOM 717 C CA . ARG A 1 89 ? 9.382 -10.587 -16.543 1.00 96.88 89 ARG A CA 1
ATOM 718 C C . ARG A 1 89 ? 10.828 -10.826 -16.116 1.00 96.88 89 ARG A C 1
ATOM 720 O O . ARG A 1 89 ? 11.709 -10.150 -16.634 1.00 96.88 89 ARG A O 1
ATOM 727 N N . GLU A 1 90 ? 11.062 -11.755 -15.187 1.00 97.62 90 GLU A N 1
ATOM 728 C CA . GLU A 1 90 ? 12.380 -12.035 -14.606 1.00 97.62 90 GLU A CA 1
ATOM 729 C C . GLU A 1 90 ? 13.018 -10.788 -13.957 1.00 97.62 90 GLU A C 1
ATOM 731 O O . GLU A 1 90 ? 14.239 -10.628 -13.932 1.00 97.62 90 GLU A O 1
ATOM 736 N N . LEU A 1 91 ? 12.179 -9.893 -13.419 1.00 96.44 91 LEU A N 1
ATOM 737 C CA . LEU A 1 91 ? 12.599 -8.671 -12.737 1.00 96.44 91 LEU A CA 1
ATOM 738 C C . LEU A 1 91 ? 12.552 -8.871 -11.215 1.00 96.44 91 LEU A C 1
ATOM 740 O O . LEU A 1 91 ? 11.572 -9.410 -10.700 1.00 96.44 91 LEU A O 1
ATOM 744 N N . PRO A 1 92 ? 13.573 -8.429 -10.462 1.00 96.44 92 PRO A N 1
ATOM 745 C CA . PRO A 1 92 ? 13.516 -8.461 -9.008 1.00 96.44 92 PRO A CA 1
ATOM 746 C C . PRO A 1 92 ? 12.577 -7.372 -8.475 1.00 96.44 92 PRO A C 1
ATOM 748 O O . PRO A 1 92 ? 12.462 -6.299 -9.065 1.00 96.44 92 PRO A O 1
ATOM 751 N N . LEU A 1 93 ? 11.986 -7.601 -7.298 1.00 95.88 93 LEU A N 1
ATOM 752 C CA . LEU A 1 93 ? 11.461 -6.504 -6.484 1.00 95.88 93 LEU A CA 1
ATOM 753 C C . LEU A 1 93 ? 12.649 -5.600 -6.109 1.00 95.88 93 LEU A C 1
ATOM 755 O O . LEU A 1 93 ? 13.546 -6.038 -5.380 1.00 95.88 93 LEU A O 1
ATOM 759 N N . GLY A 1 94 ? 12.689 -4.391 -6.679 1.00 92.19 94 GLY A N 1
ATOM 760 C CA . GLY A 1 94 ? 13.755 -3.411 -6.462 1.00 92.19 94 GLY A CA 1
ATOM 761 C C . GLY A 1 94 ? 13.804 -2.872 -5.025 1.00 92.19 94 GLY A C 1
ATOM 762 O O . GLY A 1 94 ? 13.196 -3.433 -4.118 1.00 92.19 94 GLY A O 1
ATOM 763 N N . ARG A 1 95 ? 14.569 -1.799 -4.794 1.00 83.25 95 ARG A N 1
ATOM 764 C CA . ARG A 1 95 ? 14.702 -1.138 -3.482 1.00 83.25 95 ARG A CA 1
ATOM 765 C C . ARG A 1 95 ? 14.314 0.323 -3.542 1.00 83.25 95 ARG A C 1
ATOM 767 O O . ARG A 1 95 ? 14.641 0.942 -4.574 1.00 83.25 95 ARG A O 1
#

Radius of gyration: 18.19 Å; chains: 1; bounding box: 33×47×43 Å

Sequence (95 aa):
MPEKFELPESAKRVLGLELPTDPRWVDLTEMDLGEILTDHAYCEQKAAAFCMSLIQRYPDKVELVRELAPIVTEEWGHFRQVLAELDKRELPLGR

Secondary structure (DSSP, 8-state):
--------GGG--TT--SSPPPTHHHHHHTT-HHHHHHHHHHHHHHHHHHHHHHHHH-TT-HHHHHHHHHHHHHHHHHHHHHHHHHHHTT-----

Foldseek 3Di:
DDDPPDDDPVPCPPVNDPDDDDPVVVVVCVVPVLVVLLVLLVVLVVQLVVLVVCCVVCVVPVVSVVVSVVSNVVSVVVSVVSVVVCVVVVHDNDD